Protein AF-A0AAE4EVF6-F1 (afdb_monomer_lite)

Sequence (71 aa):
MTVAMDDDLPDEVVTFGGESSIYHRQDPHAEEPTAVCRQHDGNVFRKQRRLVESHYDPCRVCFPGVREGDR

Structure (mmCIF, N/CA/C/O backbone):
data_AF-A0AAE4EVF6-F1
#
_entry.id   AF-A0AAE4EVF6-F1
#
loop_
_atom_site.group_PDB
_atom_site.id
_atom_site.type_symbol
_atom_site.label_atom_id
_atom_site.label_alt_id
_atom_site.label_comp_id
_atom_site.label_asym_id
_atom_site.label_entity_id
_atom_site.label_seq_id
_atom_site.pdbx_PDB_ins_code
_atom_site.Cartn_x
_atom_site.Cartn_y
_atom_site.Cartn_z
_atom_site.occupancy
_atom_site.B_iso_or_equiv
_atom_site.auth_seq_id
_atom_site.auth_comp_id
_atom_site.auth_asym_id
_atom_site.auth_atom_id
_atom_site.pdbx_PDB_model_num
ATOM 1 N N . MET A 1 1 ? -1.363 -30.289 10.387 1.00 41.78 1 MET A N 1
ATOM 2 C CA . MET A 1 1 ? -1.363 -28.861 10.759 1.00 41.78 1 MET A CA 1
ATOM 3 C C . MET A 1 1 ? -0.712 -28.116 9.615 1.00 41.78 1 MET A C 1
ATOM 5 O O . MET A 1 1 ? 0.505 -28.127 9.511 1.00 41.78 1 MET A O 1
ATOM 9 N N . THR A 1 2 ? -1.512 -27.591 8.693 1.00 42.59 2 THR A N 1
ATOM 10 C CA . THR A 1 2 ? -0.999 -26.798 7.574 1.00 42.59 2 THR A CA 1
ATOM 11 C C . THR A 1 2 ? -0.982 -25.361 8.063 1.00 42.59 2 THR A C 1
ATOM 13 O O . THR A 1 2 ? -2.017 -24.702 8.072 1.00 42.59 2 THR A O 1
ATOM 16 N N . VAL A 1 3 ? 0.160 -24.917 8.586 1.00 48.12 3 VAL A N 1
ATOM 17 C CA . VAL A 1 3 ? 0.400 -23.488 8.779 1.00 48.12 3 VAL A CA 1
ATOM 18 C C . VAL A 1 3 ? 0.469 -22.932 7.366 1.00 48.12 3 VAL A C 1
ATOM 20 O O . VAL A 1 3 ? 1.440 -23.182 6.656 1.00 48.12 3 VAL A O 1
ATOM 23 N N . ALA A 1 4 ? -0.612 -22.292 6.918 1.00 50.28 4 ALA A N 1
ATOM 24 C CA . ALA A 1 4 ? -0.518 -21.377 5.800 1.00 50.28 4 ALA A CA 1
ATOM 25 C C . ALA A 1 4 ? 0.540 -20.362 6.228 1.00 50.28 4 ALA A C 1
ATOM 27 O O . ALA A 1 4 ? 0.330 -19.607 7.175 1.00 50.28 4 ALA A O 1
ATOM 28 N N . MET A 1 5 ? 1.725 -20.474 5.635 1.00 46.31 5 MET A N 1
ATOM 29 C CA . MET A 1 5 ? 2.712 -19.417 5.672 1.00 46.31 5 MET A CA 1
ATOM 30 C C . MET A 1 5 ? 1.980 -18.249 5.023 1.00 46.31 5 MET A C 1
ATOM 32 O O . MET A 1 5 ? 1.726 -18.265 3.819 1.00 46.31 5 MET A O 1
ATOM 36 N N . ASP A 1 6 ? 1.490 -17.339 5.863 1.00 41.53 6 ASP A N 1
ATOM 37 C CA . ASP A 1 6 ? 1.166 -15.972 5.491 1.00 41.53 6 ASP A CA 1
ATOM 38 C C . ASP A 1 6 ? 2.510 -15.413 5.014 1.00 41.53 6 ASP A C 1
ATOM 40 O O . ASP A 1 6 ? 3.344 -14.961 5.795 1.00 41.53 6 ASP A O 1
ATOM 44 N N . ASP A 1 7 ? 2.816 -15.733 3.760 1.00 42.00 7 ASP A N 1
ATOM 45 C CA . ASP A 1 7 ? 4.060 -15.460 3.069 1.00 42.00 7 ASP A CA 1
ATOM 46 C C . ASP A 1 7 ? 4.130 -13.945 2.954 1.00 42.00 7 ASP A C 1
ATOM 48 O O . ASP A 1 7 ? 3.447 -13.363 2.112 1.00 42.00 7 ASP A O 1
ATOM 52 N N . ASP A 1 8 ? 4.734 -13.330 3.976 1.00 45.59 8 ASP A N 1
ATOM 53 C CA . ASP A 1 8 ? 5.846 -12.369 3.936 1.00 45.59 8 ASP A CA 1
ATOM 54 C C . ASP A 1 8 ? 5.877 -11.422 2.724 1.00 45.59 8 ASP A C 1
ATOM 56 O O . ASP A 1 8 ? 6.924 -10.989 2.254 1.00 45.59 8 ASP A O 1
ATOM 60 N N . LEU A 1 9 ? 4.715 -11.068 2.185 1.00 46.09 9 LEU A N 1
ATOM 61 C CA . LEU A 1 9 ? 4.594 -9.972 1.252 1.00 46.09 9 LEU A CA 1
ATOM 62 C C . LEU A 1 9 ? 4.936 -8.732 2.066 1.00 46.09 9 LEU A C 1
ATOM 64 O O . LEU A 1 9 ? 4.318 -8.518 3.114 1.00 46.09 9 LEU A O 1
ATOM 68 N N . PRO A 1 10 ? 5.919 -7.931 1.625 1.00 57.16 10 PRO A N 1
ATOM 69 C CA . PRO A 1 10 ? 6.379 -6.806 2.405 1.00 57.16 10 PRO A CA 1
ATOM 70 C C . PRO A 1 10 ? 5.165 -5.955 2.760 1.00 57.16 10 PRO A C 1
ATOM 72 O O . PRO A 1 10 ? 4.430 -5.497 1.884 1.00 57.16 10 PRO A O 1
ATOM 75 N N . ASP A 1 11 ? 4.984 -5.700 4.055 1.00 71.50 11 ASP A N 1
ATOM 76 C CA . ASP A 1 11 ? 4.009 -4.740 4.593 1.00 71.50 11 ASP A CA 1
ATOM 77 C C . ASP A 1 11 ? 4.349 -3.295 4.151 1.00 71.50 11 ASP A C 1
ATOM 79 O O . ASP A 1 11 ? 3.859 -2.306 4.686 1.00 71.50 11 ASP A O 1
ATOM 83 N N . GLU A 1 12 ? 5.243 -3.153 3.174 1.00 83.00 12 GLU A N 1
ATOM 84 C CA . GLU A 1 12 ? 5.647 -1.920 2.546 1.00 83.00 12 GLU A CA 1
ATOM 85 C C . GLU A 1 12 ? 4.604 -1.533 1.497 1.00 83.00 12 GLU A C 1
ATOM 87 O O . GLU A 1 12 ? 4.331 -2.226 0.515 1.00 83.00 12 GLU A O 1
ATOM 92 N N . VAL A 1 13 ? 4.003 -0.378 1.730 1.00 88.56 13 VAL A N 1
ATOM 93 C CA . VAL A 1 13 ? 3.060 0.269 0.831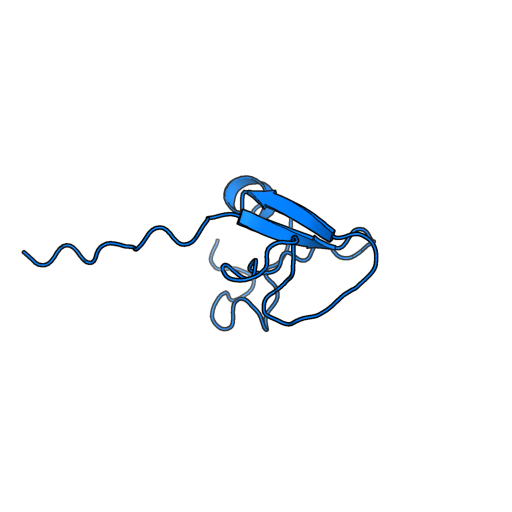 1.00 88.56 13 VAL A CA 1
ATOM 94 C C . VAL A 1 13 ? 3.687 1.546 0.311 1.00 88.56 13 VAL A C 1
ATOM 96 O O . VAL A 1 13 ? 4.583 2.130 0.924 1.00 88.56 13 VAL A O 1
ATOM 99 N N . VAL A 1 14 ? 3.208 1.998 -0.834 1.00 89.12 14 VAL A N 1
ATOM 100 C CA . VAL A 1 14 ? 3.638 3.262 -1.412 1.00 89.12 14 VAL A CA 1
ATOM 101 C C . VAL A 1 14 ? 2.526 4.290 -1.304 1.00 89.12 14 VAL A C 1
ATOM 103 O O . VAL A 1 14 ? 1.354 3.989 -1.520 1.00 89.12 14 VAL A O 1
ATOM 106 N N . THR A 1 15 ? 2.892 5.511 -0.950 1.00 87.62 15 THR A N 1
ATOM 107 C CA . THR A 1 15 ? 2.000 6.672 -0.939 1.00 87.62 15 THR A CA 1
ATOM 108 C C . THR A 1 15 ? 2.504 7.678 -1.954 1.00 87.62 15 THR A C 1
ATOM 110 O O . THR A 1 15 ? 3.713 7.900 -2.052 1.00 87.62 15 THR A O 1
ATOM 113 N N . PHE A 1 16 ? 1.587 8.308 -2.667 1.00 85.38 16 PHE A N 1
ATOM 114 C CA . PHE A 1 16 ? 1.901 9.382 -3.595 1.00 85.38 16 PHE A CA 1
ATOM 115 C C . PHE A 1 16 ? 1.884 10.719 -2.854 1.00 85.38 16 PHE A C 1
ATOM 117 O O . PHE A 1 16 ? 0.974 10.997 -2.076 1.00 85.38 16 PHE A O 1
ATOM 124 N N . GLY A 1 17 ? 2.929 11.524 -3.031 1.00 71.25 17 GLY A N 1
ATOM 125 C CA . GLY A 1 17 ? 3.032 12.842 -2.419 1.00 71.25 17 GLY A CA 1
ATOM 126 C C . GLY A 1 17 ? 2.057 13.821 -3.060 1.00 71.25 17 GLY A C 1
ATOM 127 O O . GLY A 1 17 ? 2.235 14.181 -4.219 1.00 71.25 17 GLY A O 1
ATOM 128 N N . GLY A 1 18 ? 1.074 14.279 -2.288 1.00 67.06 18 GLY A N 1
ATOM 129 C CA . GLY A 1 18 ? 0.031 15.216 -2.707 1.00 67.06 18 GLY A CA 1
ATOM 130 C C . GLY A 1 18 ? -1.083 15.297 -1.656 1.00 67.06 18 GLY A C 1
ATOM 131 O O . GLY A 1 18 ? -0.913 14.810 -0.540 1.00 67.06 18 GLY A O 1
ATOM 132 N N . GLU A 1 19 ? -2.233 15.877 -2.009 1.00 63.53 19 GLU A N 1
ATOM 133 C CA . GLU A 1 19 ? -3.448 15.893 -1.163 1.00 63.53 19 GLU A CA 1
ATOM 134 C C . GLU A 1 19 ? -4.103 14.505 -1.003 1.00 63.53 19 GLU A C 1
ATOM 136 O O . GLU A 1 19 ? -5.050 14.336 -0.237 1.00 63.53 19 GLU A O 1
ATOM 141 N N . SER A 1 20 ? -3.600 13.494 -1.711 1.00 70.88 20 SER A N 1
ATOM 142 C CA . SER A 1 20 ? -4.147 12.143 -1.705 1.00 70.88 20 SER A CA 1
ATOM 143 C C . SER A 1 20 ? -3.646 11.352 -0.498 1.00 70.88 20 SER A C 1
ATOM 145 O O . SER A 1 20 ? -2.563 10.768 -0.522 1.00 70.88 20 SER A O 1
ATOM 147 N N . SER A 1 21 ? -4.473 11.247 0.540 1.00 82.94 21 SER A N 1
ATOM 148 C CA . SER A 1 21 ? -4.260 10.327 1.666 1.00 82.94 21 SER A CA 1
ATOM 149 C C . SER A 1 21 ? -4.551 8.874 1.271 1.00 82.94 21 SER A C 1
ATOM 151 O O . SER A 1 21 ? -5.286 8.187 1.965 1.00 82.94 21 SER A O 1
ATOM 153 N N . ILE A 1 22 ? -4.007 8.395 0.148 1.00 86.31 22 ILE A N 1
ATOM 154 C CA . ILE A 1 22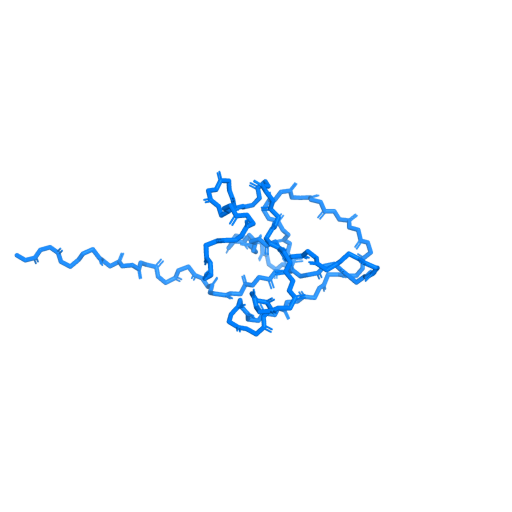 ? -4.236 7.038 -0.359 1.00 86.31 22 ILE A CA 1
ATOM 155 C C . ILE A 1 22 ? -2.917 6.268 -0.373 1.00 86.31 22 ILE A C 1
ATOM 157 O O . ILE A 1 22 ? -1.906 6.748 -0.893 1.00 86.31 22 ILE A O 1
ATOM 161 N N . TYR A 1 23 ? -2.923 5.053 0.174 1.00 88.19 23 TYR A N 1
ATOM 162 C CA . TYR A 1 23 ? -1.789 4.137 0.088 1.00 88.19 23 TYR A CA 1
ATOM 163 C C . TYR A 1 23 ? -2.063 2.988 -0.883 1.00 88.19 23 TYR A C 1
ATOM 165 O O . TYR A 1 23 ? -3.175 2.477 -1.025 1.00 88.19 23 TYR A O 1
ATOM 173 N N . HIS A 1 24 ? -1.014 2.560 -1.569 1.00 89.50 24 HIS A N 1
ATOM 174 C CA . HIS A 1 24 ? -1.056 1.566 -2.625 1.00 89.50 24 HIS A CA 1
ATOM 175 C C . HIS A 1 24 ? -0.139 0.402 -2.273 1.00 89.50 24 HIS A C 1
ATOM 177 O O . HIS A 1 24 ? 0.912 0.576 -1.665 1.00 89.50 24 HIS A O 1
ATOM 183 N N . ARG A 1 25 ? -0.519 -0.806 -2.689 1.00 86.56 25 ARG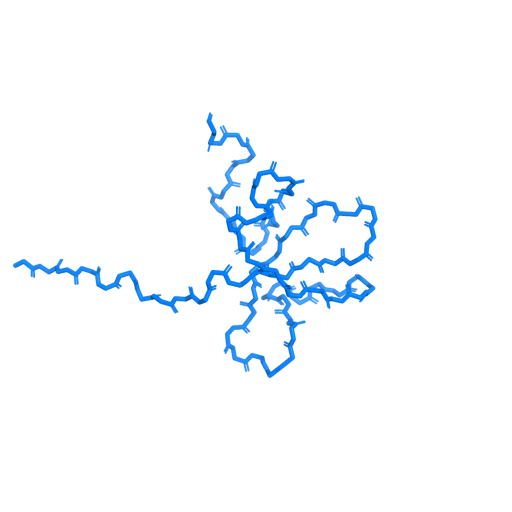 A N 1
ATOM 184 C CA . ARG A 1 25 ? 0.356 -1.972 -2.574 1.00 86.56 25 ARG A CA 1
ATOM 185 C C . ARG A 1 25 ? 1.605 -1.747 -3.425 1.00 86.56 25 ARG A C 1
ATOM 187 O O . ARG A 1 25 ? 1.468 -1.408 -4.605 1.00 86.56 25 ARG A O 1
ATOM 194 N N . GLN A 1 26 ? 2.776 -1.935 -2.826 1.00 87.00 26 GLN A N 1
ATOM 195 C CA . GLN A 1 26 ? 4.037 -1.933 -3.553 1.00 87.00 26 GLN A CA 1
ATOM 196 C C . GLN A 1 26 ? 4.128 -3.170 -4.446 1.00 87.00 26 GLN A C 1
ATOM 198 O O . GLN A 1 26 ? 3.746 -4.266 -4.037 1.00 87.00 26 GLN A O 1
ATOM 203 N N . ASP A 1 27 ? 4.624 -2.990 -5.664 1.00 85.38 27 ASP A N 1
ATOM 204 C CA . ASP A 1 27 ? 4.947 -4.100 -6.546 1.00 85.38 27 ASP A CA 1
ATOM 205 C C . ASP A 1 27 ? 6.217 -4.813 -6.038 1.00 85.38 27 ASP A C 1
ATOM 207 O O . ASP A 1 27 ? 7.264 -4.171 -5.928 1.00 85.38 27 ASP A O 1
ATOM 211 N N . PRO A 1 28 ? 6.150 -6.110 -5.687 1.00 81.06 28 PRO A N 1
ATOM 212 C CA . PRO A 1 28 ? 7.295 -6.831 -5.130 1.00 81.06 28 PRO A CA 1
ATOM 213 C C . PRO A 1 28 ? 8.375 -7.144 -6.175 1.00 81.06 28 PRO A C 1
ATOM 215 O O . PRO A 1 28 ? 9.477 -7.543 -5.805 1.00 81.06 28 PRO A O 1
ATOM 218 N N . HIS A 1 29 ? 8.076 -6.987 -7.468 1.00 83.06 29 HIS A N 1
ATOM 219 C CA . HIS A 1 29 ? 9.012 -7.234 -8.563 1.00 83.06 29 HIS A CA 1
ATOM 220 C C . HIS A 1 29 ? 9.667 -5.949 -9.084 1.00 83.06 29 HIS A C 1
ATOM 222 O O . HIS A 1 29 ? 10.606 -6.028 -9.875 1.00 83.06 29 HIS A O 1
ATOM 228 N N . ALA A 1 30 ? 9.189 -4.777 -8.661 1.00 80.88 30 ALA A N 1
ATOM 229 C CA . ALA A 1 30 ? 9.768 -3.497 -9.029 1.00 80.88 30 ALA A CA 1
ATOM 230 C C . ALA A 1 30 ? 10.984 -3.168 -8.150 1.00 80.88 30 ALA A C 1
ATOM 232 O O . ALA A 1 30 ? 10.915 -3.186 -6.921 1.00 80.88 30 ALA A O 1
ATOM 233 N N . GLU A 1 31 ? 12.096 -2.816 -8.795 1.00 80.50 31 GLU A N 1
ATOM 234 C CA . GLU A 1 31 ? 13.310 -2.346 -8.114 1.00 80.50 31 GLU A CA 1
ATOM 235 C C . GLU A 1 31 ? 13.091 -0.969 -7.458 1.00 80.50 31 GLU A C 1
ATOM 237 O O . GLU A 1 31 ? 13.664 -0.663 -6.413 1.00 80.50 31 GLU 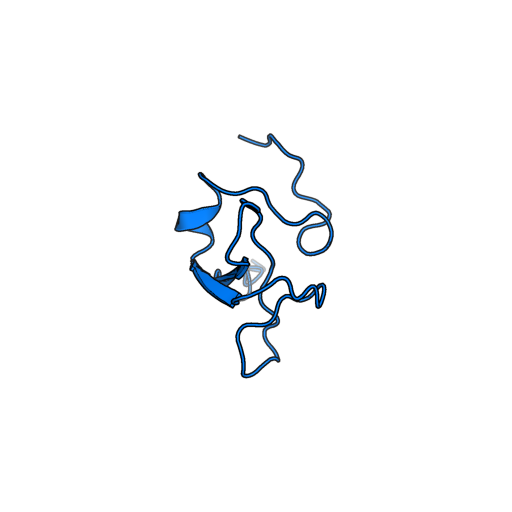A O 1
ATOM 242 N N . GLU A 1 32 ? 12.203 -0.159 -8.038 1.00 84.25 32 GLU A N 1
ATOM 243 C CA . GLU A 1 32 ? 11.821 1.167 -7.555 1.00 84.25 32 GLU A CA 1
ATOM 244 C C . GLU A 1 32 ? 10.436 1.143 -6.884 1.00 84.25 32 GLU A C 1
ATOM 246 O O . GLU A 1 32 ? 9.585 0.329 -7.262 1.00 84.25 32 GLU A O 1
ATOM 251 N N . PRO A 1 33 ? 10.165 2.029 -5.900 1.00 79.75 33 PRO A N 1
ATOM 252 C CA . PRO A 1 33 ? 8.878 2.087 -5.210 1.00 79.75 33 PRO A CA 1
ATOM 253 C C . PRO A 1 33 ? 7.761 2.398 -6.207 1.00 79.75 33 PRO A C 1
ATOM 255 O O . PRO A 1 33 ? 7.519 3.546 -6.564 1.00 79.75 33 PRO A O 1
ATOM 258 N N . THR A 1 34 ? 7.076 1.344 -6.640 1.00 84.56 34 THR A N 1
ATOM 259 C CA . THR A 1 34 ? 6.049 1.390 -7.677 1.00 84.56 34 THR A CA 1
ATOM 260 C C . THR A 1 34 ? 4.780 0.761 -7.132 1.00 84.56 34 THR A C 1
ATOM 262 O O . THR A 1 34 ? 4.821 -0.287 -6.487 1.00 84.56 34 THR A O 1
ATOM 265 N N . ALA A 1 35 ? 3.633 1.389 -7.377 1.00 86.25 35 ALA A N 1
ATOM 266 C CA . ALA A 1 35 ? 2.349 0.802 -7.022 1.00 86.25 35 ALA A CA 1
ATOM 267 C C . ALA A 1 35 ? 1.953 -0.295 -8.022 1.00 86.25 35 ALA A C 1
ATOM 269 O O . ALA A 1 35 ? 2.080 -0.100 -9.229 1.00 86.25 35 ALA A O 1
ATOM 270 N N . VAL A 1 36 ? 1.336 -1.382 -7.547 1.00 86.25 36 VAL A N 1
ATOM 271 C CA . VAL A 1 36 ? 0.803 -2.463 -8.411 1.00 86.25 36 VAL A CA 1
ATOM 272 C C . VAL A 1 36 ? -0.190 -1.933 -9.453 1.00 86.25 36 VAL A C 1
ATOM 274 O O . VAL A 1 36 ? -0.178 -2.346 -10.609 1.00 86.25 36 VAL A O 1
ATOM 277 N N . CYS A 1 37 ? -1.035 -0.969 -9.073 1.00 85.62 37 CYS A N 1
ATOM 278 C CA . CYS A 1 37 ? -1.982 -0.335 -9.997 1.00 85.62 37 CYS A CA 1
ATOM 279 C C . CYS A 1 37 ? -1.321 0.561 -11.060 1.00 85.62 37 CYS A C 1
ATOM 281 O O . CYS A 1 37 ? -2.028 1.084 -11.918 1.00 85.62 37 CYS A O 1
ATOM 283 N N . ARG A 1 38 ? 0.004 0.768 -10.984 1.00 81.19 38 ARG A N 1
ATOM 284 C CA . ARG A 1 38 ? 0.807 1.636 -11.859 1.00 81.19 38 ARG A CA 1
ATOM 285 C C . ARG A 1 38 ? 0.304 3.078 -11.974 1.00 81.19 38 ARG A C 1
ATOM 287 O O . ARG A 1 38 ? 0.693 3.783 -12.900 1.00 81.19 38 ARG A O 1
ATOM 294 N N . GLN A 1 39 ? -0.535 3.534 -11.040 1.00 74.25 39 GLN A N 1
ATOM 295 C CA . GLN A 1 39 ? -0.772 4.965 -10.894 1.00 74.25 39 GLN A CA 1
ATOM 296 C C . GLN A 1 39 ? 0.544 5.634 -10.516 1.00 74.25 39 GLN A C 1
ATOM 298 O O . GLN A 1 39 ? 1.328 5.081 -9.749 1.00 74.25 39 GLN A O 1
ATOM 303 N N . HIS A 1 40 ? 0.784 6.798 -11.096 1.00 65.81 40 HIS A N 1
ATOM 304 C CA . HIS A 1 40 ? 1.954 7.608 -10.820 1.00 65.81 40 HIS A CA 1
ATOM 305 C C . HIS A 1 40 ? 1.466 9.043 -10.708 1.00 65.81 40 HIS A C 1
ATOM 307 O O . HIS A 1 40 ? 1.235 9.706 -11.716 1.00 65.81 40 HIS A O 1
ATOM 313 N N . ASP A 1 41 ? 1.250 9.485 -9.474 1.00 64.06 41 ASP A N 1
ATOM 314 C CA . ASP A 1 41 ? 0.855 10.855 -9.177 1.00 64.06 41 ASP A CA 1
ATOM 315 C C . ASP A 1 41 ? 1.971 11.486 -8.334 1.00 64.06 41 ASP A C 1
ATOM 317 O O . ASP A 1 41 ? 2.131 11.205 -7.150 1.00 64.06 41 ASP A O 1
ATOM 321 N N . GLY A 1 42 ? 2.861 12.239 -8.977 1.00 73.56 42 GLY A N 1
ATOM 322 C CA . GLY A 1 42 ? 3.968 12.907 -8.289 1.00 73.56 42 GLY A CA 1
ATOM 323 C C . GLY A 1 42 ? 5.024 11.973 -7.675 1.00 73.56 42 GLY A C 1
ATOM 324 O O . GLY A 1 42 ? 5.458 10.996 -8.287 1.00 73.56 42 GLY A O 1
ATOM 325 N N . ASN A 1 43 ? 5.506 12.342 -6.482 1.00 82.88 43 ASN A N 1
ATOM 326 C CA . ASN A 1 43 ? 6.620 11.672 -5.802 1.00 82.88 43 ASN A CA 1
ATOM 327 C C . ASN A 1 43 ? 6.139 10.436 -5.039 1.00 82.88 43 ASN A C 1
ATOM 329 O O . ASN A 1 43 ? 5.269 10.545 -4.176 1.00 82.88 43 ASN A O 1
ATOM 333 N N . VAL A 1 44 ? 6.743 9.278 -5.299 1.00 84.12 44 VAL A N 1
ATOM 334 C CA . VAL A 1 44 ? 6.383 8.029 -4.621 1.00 84.12 44 VAL A CA 1
ATOM 335 C C . VAL A 1 44 ? 7.212 7.849 -3.356 1.00 84.12 44 VAL A C 1
ATOM 337 O O . VAL A 1 44 ? 8.440 7.906 -3.385 1.00 84.12 44 VAL A O 1
ATOM 340 N N . PHE A 1 45 ? 6.539 7.597 -2.237 1.00 85.88 45 PHE A N 1
ATOM 341 C CA . PHE A 1 45 ? 7.174 7.357 -0.946 1.00 85.88 45 PHE A CA 1
ATOM 342 C C . PHE A 1 45 ? 6.834 5.966 -0.437 1.00 85.88 45 PHE A C 1
ATOM 344 O O . PHE A 1 45 ? 5.661 5.626 -0.289 1.00 85.88 45 PHE A O 1
ATOM 351 N N . ARG A 1 46 ? 7.859 5.182 -0.101 1.00 87.31 46 ARG A N 1
ATOM 352 C CA . ARG A 1 46 ? 7.694 3.899 0.582 1.00 87.31 46 ARG A CA 1
ATOM 353 C C . ARG A 1 46 ? 7.426 4.128 2.073 1.00 87.31 46 ARG A C 1
ATOM 355 O O . ARG A 1 46 ? 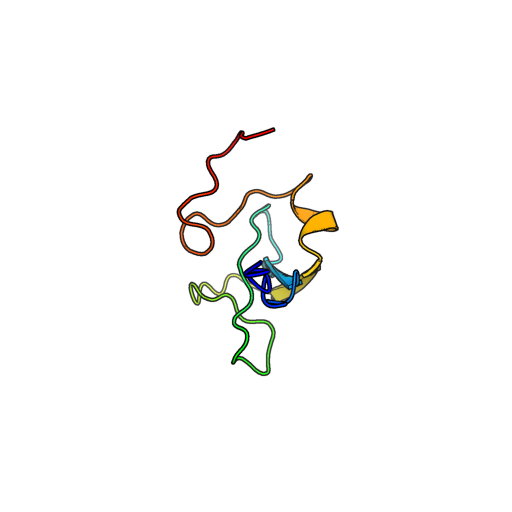8.141 4.889 2.727 1.00 87.31 46 ARG A O 1
ATOM 362 N N . LYS A 1 47 ? 6.396 3.479 2.613 1.00 85.62 47 LYS A N 1
ATOM 363 C CA . LYS A 1 47 ? 6.000 3.526 4.029 1.00 85.62 47 LYS A CA 1
ATOM 364 C C . LYS A 1 47 ? 5.564 2.137 4.500 1.00 85.62 47 LYS A C 1
ATOM 366 O O . LYS A 1 47 ? 5.193 1.290 3.701 1.00 85.62 47 LYS A O 1
ATOM 371 N N . GLN A 1 48 ? 5.582 1.908 5.810 1.00 85.94 48 GLN A N 1
ATOM 372 C CA . GLN A 1 48 ? 5.020 0.686 6.401 1.00 85.94 48 GLN A CA 1
ATOM 373 C C . GLN A 1 48 ? 3.497 0.813 6.501 1.00 85.94 48 GLN A C 1
ATOM 375 O O . GLN A 1 48 ? 3.010 1.854 6.955 1.00 85.94 48 GLN A O 1
ATOM 380 N N . ARG A 1 49 ? 2.754 -0.232 6.130 1.00 84.94 49 ARG A N 1
ATOM 381 C CA . ARG A 1 49 ? 1.285 -0.249 6.117 1.00 84.94 49 ARG A CA 1
ATOM 382 C C . ARG A 1 49 ? 0.719 0.064 7.490 1.00 84.94 49 ARG A C 1
ATOM 384 O O . ARG A 1 49 ? -0.079 0.991 7.582 1.00 84.94 49 ARG A O 1
ATOM 391 N N . ARG A 1 50 ? 1.252 -0.556 8.550 1.00 83.19 50 ARG A N 1
ATOM 392 C CA . ARG A 1 50 ? 0.855 -0.269 9.945 1.00 83.19 50 ARG A CA 1
ATOM 393 C C . ARG A 1 50 ? 0.909 1.210 10.345 1.00 83.19 50 ARG A C 1
ATOM 395 O O . ARG A 1 50 ? 0.205 1.630 11.255 1.00 83.19 50 ARG A O 1
ATOM 402 N N . LEU A 1 51 ? 1.777 2.003 9.706 1.00 83.06 51 LEU A N 1
ATOM 403 C CA . LEU A 1 51 ? 1.925 3.433 9.995 1.00 83.06 51 LEU A CA 1
ATOM 404 C C . LEU A 1 51 ? 0.963 4.297 9.182 1.00 83.06 51 LEU A C 1
ATOM 406 O O . LEU A 1 51 ? 0.720 5.437 9.562 1.00 83.06 51 LEU A O 1
ATOM 410 N N . VAL A 1 52 ? 0.452 3.799 8.056 1.00 83.94 52 VAL A N 1
ATOM 411 C CA . VAL A 1 52 ? -0.428 4.567 7.169 1.00 83.94 52 VAL A CA 1
ATOM 412 C C . VAL A 1 52 ? -1.874 4.109 7.232 1.00 83.94 52 VAL A C 1
ATOM 414 O O . VAL A 1 52 ? -2.751 4.934 7.039 1.00 83.94 52 VAL A O 1
ATOM 417 N N . GLU A 1 53 ? -2.161 2.858 7.577 1.00 82.19 53 GLU A N 1
ATOM 418 C CA . GLU A 1 53 ? -3.529 2.327 7.611 1.00 82.19 53 GLU A CA 1
ATOM 419 C C . GLU A 1 53 ? -4.457 3.067 8.589 1.00 82.19 53 GLU A C 1
ATOM 421 O O . GLU A 1 53 ? -5.666 3.074 8.400 1.00 82.19 53 GLU A O 1
ATOM 426 N N . SER A 1 54 ? -3.898 3.733 9.607 1.00 81.31 54 SER A N 1
ATOM 427 C CA . SER A 1 54 ? -4.652 4.574 10.552 1.00 81.31 54 SER A CA 1
ATOM 428 C C . SER A 1 54 ? -4.876 6.018 10.074 1.00 81.31 54 SER A C 1
ATOM 430 O O . SER A 1 54 ? -5.630 6.755 10.708 1.00 81.31 54 SER A O 1
ATOM 432 N N . HIS A 1 55 ? -4.202 6.449 9.003 1.00 82.75 55 HIS A N 1
ATOM 433 C CA . HIS A 1 55 ? -4.178 7.845 8.541 1.00 82.75 55 HIS A CA 1
ATOM 434 C C . HIS A 1 55 ? -4.509 8.020 7.050 1.00 82.75 55 HIS A C 1
ATOM 436 O O . HIS A 1 55 ? -4.743 9.144 6.614 1.00 82.75 55 HIS A O 1
ATOM 442 N N . TYR A 1 56 ? -4.490 6.937 6.276 1.00 85.75 56 TYR A N 1
ATOM 443 C CA . TYR A 1 56 ? -4.629 6.912 4.825 1.00 85.75 56 TYR A CA 1
ATOM 444 C C . TYR A 1 56 ? -5.634 5.831 4.438 1.00 85.75 56 TYR A C 1
ATOM 446 O O . TYR A 1 56 ? -5.699 4.772 5.064 1.00 85.75 56 TYR A O 1
ATOM 454 N N . ASP A 1 57 ? -6.350 6.072 3.352 1.00 86.88 57 ASP A N 1
ATOM 455 C CA . ASP A 1 57 ? -7.268 5.124 2.756 1.00 86.88 57 ASP A CA 1
ATOM 456 C C . ASP A 1 57 ? -6.538 4.145 1.824 1.00 86.88 57 ASP A C 1
ATOM 458 O O . ASP A 1 57 ? -5.601 4.510 1.105 1.00 86.88 57 ASP A O 1
ATOM 462 N N . PRO A 1 58 ? -6.946 2.870 1.799 1.00 86.81 58 PRO A N 1
ATOM 463 C CA . PRO A 1 58 ? -6.402 1.902 0.862 1.00 86.81 58 PRO A CA 1
ATOM 464 C C . PRO A 1 58 ? -6.852 2.220 -0.565 1.00 86.81 58 PRO A C 1
ATOM 466 O O . PRO A 1 58 ? -8.030 2.448 -0.847 1.00 86.81 58 PRO A O 1
ATOM 469 N N . CYS A 1 59 ? -5.932 2.131 -1.522 1.00 86.12 59 CYS A N 1
ATOM 470 C CA . CYS A 1 59 ? -6.300 2.173 -2.930 1.00 86.12 59 CYS A CA 1
ATOM 471 C C . CYS A 1 59 ? -7.205 0.980 -3.272 1.00 86.12 59 CYS A C 1
ATOM 473 O O . CYS A 1 59 ? -6.764 -0.171 -3.233 1.00 86.12 59 CYS A O 1
ATOM 475 N N . ARG A 1 60 ? -8.439 1.258 -3.710 1.00 83.50 60 ARG A N 1
ATOM 476 C CA . ARG A 1 60 ? -9.434 0.239 -4.094 1.00 83.50 60 ARG A CA 1
ATOM 477 C C . ARG A 1 60 ? -8.955 -0.717 -5.197 1.00 83.50 60 ARG A C 1
ATOM 479 O O . ARG A 1 60 ? -9.436 -1.840 -5.273 1.00 83.50 60 ARG A O 1
ATOM 486 N N . VAL A 1 61 ? -8.010 -0.293 -6.043 1.00 85.75 61 VAL A N 1
ATOM 487 C CA . VAL A 1 61 ? -7.422 -1.141 -7.099 1.00 85.75 61 VAL A CA 1
ATOM 488 C C . VAL A 1 61 ? -6.345 -2.065 -6.531 1.00 85.75 61 VAL A C 1
ATOM 490 O O . VAL A 1 61 ? -6.318 -3.248 -6.853 1.00 85.75 61 VAL A O 1
ATOM 493 N N . CYS A 1 62 ? -5.464 -1.544 -5.673 1.00 84.69 62 CYS A N 1
ATOM 494 C CA . CYS A 1 62 ? -4.410 -2.348 -5.050 1.00 84.69 62 CYS A CA 1
ATOM 495 C C . CYS A 1 62 ? -4.941 -3.277 -3.946 1.00 84.69 62 CYS A C 1
ATOM 497 O O . CYS A 1 62 ? -4.318 -4.297 -3.652 1.00 84.69 62 CYS A O 1
ATOM 499 N N . PHE A 1 63 ? -6.071 -2.920 -3.332 1.00 84.69 63 PHE A N 1
ATOM 500 C CA . PHE A 1 63 ? -6.695 -3.632 -2.220 1.00 84.69 63 PHE A CA 1
ATOM 501 C C . PHE A 1 63 ? -8.206 -3.828 -2.466 1.00 84.69 63 PHE A C 1
ATOM 503 O O . PHE A 1 63 ? -9.025 -3.249 -1.751 1.00 84.69 63 PHE A O 1
ATOM 510 N N . PRO A 1 64 ? -8.611 -4.665 -3.441 1.00 74.12 64 PRO A N 1
ATOM 511 C CA . PRO A 1 64 ? -10.008 -4.799 -3.884 1.00 74.12 64 PRO A CA 1
ATOM 512 C C . PRO A 1 64 ? -10.990 -5.438 -2.876 1.00 74.12 64 PRO A C 1
ATOM 514 O O . PRO A 1 64 ? -12.113 -5.771 -3.240 1.00 74.12 64 PRO A O 1
ATOM 517 N N . GLY A 1 65 ? -10.610 -5.597 -1.609 1.00 70.56 65 GLY A N 1
ATOM 518 C CA . GLY A 1 65 ? -11.464 -6.145 -0.547 1.00 70.56 65 GLY A CA 1
ATOM 519 C C . GLY A 1 65 ? -11.477 -5.326 0.742 1.00 70.56 65 GLY A C 1
ATOM 520 O O . GLY A 1 65 ? -12.234 -5.655 1.651 1.00 70.56 65 GLY A O 1
ATOM 521 N N . VAL A 1 66 ? -10.671 -4.264 0.834 1.00 70.50 66 VAL A N 1
ATOM 522 C CA . VAL A 1 66 ? -10.647 -3.413 2.026 1.00 70.50 66 VAL A CA 1
ATOM 523 C C . VAL A 1 66 ? -11.752 -2.377 1.858 1.00 70.50 66 VAL A C 1
ATOM 525 O O . VAL A 1 66 ? -11.605 -1.399 1.130 1.00 70.50 66 VAL A O 1
ATOM 528 N N . ARG A 1 67 ? -12.916 -2.650 2.450 1.00 56.88 67 ARG A N 1
ATOM 529 C CA . ARG A 1 67 ? -14.005 -1.674 2.540 1.0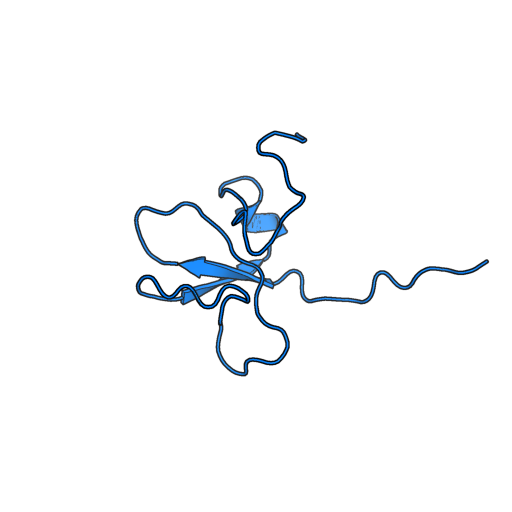0 56.88 67 ARG A CA 1
ATOM 530 C C . ARG A 1 67 ? -13.565 -0.570 3.501 1.00 56.88 67 ARG A C 1
ATOM 532 O O . ARG A 1 67 ? -13.079 -0.882 4.584 1.00 56.88 67 ARG A O 1
ATOM 539 N N . GLU A 1 68 ? -13.728 0.693 3.104 1.00 53.22 68 GLU A N 1
ATOM 540 C CA . GLU A 1 68 ? -13.616 1.849 4.005 1.00 53.22 68 GLU A CA 1
ATOM 541 C C . GLU A 1 68 ? -14.491 1.574 5.243 1.00 53.22 68 GLU A C 1
ATOM 543 O O . GLU A 1 68 ? -15.717 1.587 5.140 1.00 53.22 68 GLU A O 1
ATOM 548 N N . GLY A 1 69 ? -13.880 1.233 6.384 1.00 50.09 69 GLY A N 1
ATOM 549 C CA . GLY A 1 69 ? -14.598 1.049 7.650 1.00 50.09 69 GLY A CA 1
ATOM 550 C C . GLY A 1 69 ? -14.691 -0.359 8.254 1.00 50.09 69 GLY A C 1
ATOM 551 O O . GLY A 1 69 ? -15.578 -0.560 9.075 1.00 50.09 69 GLY A O 1
ATOM 552 N N . ASP A 1 70 ? -13.803 -1.312 7.943 1.00 46.12 70 ASP A N 1
ATOM 553 C CA . ASP A 1 70 ? -13.583 -2.457 8.856 1.00 46.12 70 ASP A CA 1
ATOM 554 C C . ASP A 1 70 ? -12.630 -2.012 9.988 1.00 46.12 70 ASP A C 1
ATOM 556 O O . ASP A 1 70 ? -11.443 -2.336 10.003 1.00 46.12 70 ASP A O 1
ATOM 560 N N . ARG A 1 71 ? -13.122 -1.122 10.859 1.00 46.88 71 ARG A N 1
ATOM 561 C CA . ARG A 1 71 ? -12.437 -0.643 12.068 1.00 46.88 71 ARG A CA 1
ATOM 562 C C . ARG A 1 71 ? -13.333 -0.828 13.281 1.00 46.88 71 ARG A C 1
ATOM 564 O O . ARG A 1 71 ? -14.544 -0.547 13.149 1.00 46.88 71 ARG A O 1
#

Radius of gyration: 12.84 Å; chains: 1; bounding box: 28×45×24 Å

Organism: NCBI:txid2950533

Secondary structure (DSSP, 8-state):
-----------EEEEESSS--EEEEBPTT-SS--BTT----S-EEEEEHHHHTTTSEEPTTT-TT--TT--

pLDDT: mean 74.39, std 15.24, range [41.53, 89.5]

Foldseek 3Di:
DDPPPPPDQALKWKDAPDPALETARADPPDPDRAHPVRDHDHDIDIDGNVVSVVPGHYDCVRPVPDDPDPD